Protein AF-A0A0Q5ERL8-F1 (afdb_monomer_lite)

Radius of gyration: 19.83 Å; chains: 1; bounding box: 58×52×39 Å

pLDDT: mean 80.42, std 25.09, range [28.47, 98.62]

Sequence (155 aa):
MINEIEAGRLELEALASKLYVHIPSGATLVGDMVTLYWVGAGELGSFRDRFPVSARNVNADLKFEINNSVLQVNARRLVKVYYTLTRLINGRSVVLRSPELMFFIGNAQEQDAFAESGWHGCHPSVTGTEWLAGHHLDRRFGNAGSAFCLHAGGR

Foldseek 3Di:
DWPQDDQQEHEPVPPPDWTKDWDPLVVDDQQKKKWKWKAADPPQLIDIDIDHHHPVPSNPRDIDTDDVSNLVVQALHKMKIWMWIFDQDPNDTDIDIDDIRIGHYHDPVSVVVSVVVDPPDQRPDPPDDDDDDDDDDDDDDDDDDDRDDDDPDDD

Secondary structure (DSSP, 8-state):
--TT-BTTEE-GGG-SS-EEEEPPGGG--TT-EEEEEEE-STTTT-EEEEEE--TTTTTS--EEEEPHHHHHHTTTEEEEEEEEEEEEETTEEEEEEPPPEEEEES-HHHHHHHHHTT--S------S---------------------------

Structure (mmCIF, N/CA/C/O backbone):
data_AF-A0A0Q5ERL8-F1
#
_entry.id   AF-A0A0Q5ERL8-F1
#
loop_
_atom_site.group_PDB
_atom_site.id
_atom_site.type_symbol
_atom_site.label_atom_id
_atom_site.label_alt_id
_atom_site.label_comp_id
_atom_site.label_asym_id
_atom_site.label_entity_id
_atom_site.label_seq_id
_atom_site.pdbx_PDB_ins_code
_atom_site.Cartn_x
_atom_site.Cartn_y
_atom_site.Cartn_z
_atom_site.occupancy
_atom_site.B_iso_or_equiv
_atom_site.auth_seq_id
_atom_site.auth_comp_id
_atom_site.auth_asym_id
_atom_site.auth_atom_id
_atom_site.pdbx_PDB_model_num
ATOM 1 N N . MET A 1 1 ? -2.940 -1.242 -4.435 1.00 85.38 1 MET A N 1
ATOM 2 C CA . MET A 1 1 ? -4.343 -1.154 -3.992 1.00 85.38 1 MET A CA 1
ATOM 3 C C . MET A 1 1 ? -4.550 -2.133 -2.851 1.00 85.38 1 MET A C 1
ATOM 5 O O . MET A 1 1 ? -3.869 -3.150 -2.827 1.00 85.38 1 MET A O 1
ATOM 9 N N . ILE A 1 2 ? -5.417 -1.794 -1.904 1.00 91.88 2 ILE A N 1
ATOM 10 C CA . ILE A 1 2 ? -5.860 -2.667 -0.810 1.00 91.88 2 ILE A CA 1
ATOM 11 C C . ILE A 1 2 ? -7.380 -2.714 -0.950 1.00 91.88 2 ILE A C 1
ATOM 13 O O . ILE A 1 2 ? -7.988 -1.648 -1.050 1.00 91.88 2 ILE A O 1
ATOM 17 N N . ASN A 1 3 ? -7.965 -3.902 -1.070 1.00 90.75 3 ASN A N 1
ATOM 18 C CA . ASN A 1 3 ? -9.374 -4.045 -1.461 1.00 90.75 3 ASN A CA 1
ATOM 19 C C . ASN A 1 3 ? -10.318 -3.916 -0.263 1.00 90.75 3 ASN A C 1
ATOM 21 O O . ASN A 1 3 ? -11.476 -3.562 -0.424 1.00 90.75 3 ASN A O 1
ATOM 25 N N . GLU A 1 4 ? -9.796 -4.175 0.929 1.00 93.25 4 GLU A N 1
ATOM 26 C CA . GLU A 1 4 ? -10.503 -4.226 2.204 1.00 93.25 4 GLU A CA 1
ATOM 27 C C . GLU A 1 4 ? -10.675 -2.836 2.841 1.00 93.25 4 GLU A C 1
ATOM 29 O O . GLU A 1 4 ? -11.160 -2.723 3.964 1.00 93.25 4 GLU A O 1
ATOM 34 N N . ILE A 1 5 ? -10.241 -1.771 2.154 1.00 92.94 5 ILE A N 1
ATOM 35 C CA . ILE A 1 5 ? -10.446 -0.397 2.615 1.00 92.94 5 ILE A CA 1
ATOM 36 C C . ILE A 1 5 ? -11.797 0.101 2.123 1.00 92.94 5 ILE A C 1
ATOM 38 O O . ILE A 1 5 ? -12.013 0.265 0.922 1.00 92.94 5 ILE A O 1
ATOM 42 N N . GLU A 1 6 ? -12.652 0.469 3.068 1.00 92.94 6 GLU A N 1
ATOM 43 C CA . GLU A 1 6 ? -13.960 1.059 2.813 1.00 92.94 6 GLU A CA 1
ATOM 44 C C . GLU A 1 6 ? -14.052 2.412 3.517 1.00 92.94 6 GLU A C 1
ATOM 46 O O . GLU A 1 6 ? -13.615 2.561 4.654 1.00 92.94 6 GLU A O 1
ATOM 51 N N . ALA A 1 7 ? -14.568 3.436 2.828 1.00 91.88 7 ALA A N 1
ATOM 52 C CA . ALA A 1 7 ? -14.714 4.795 3.372 1.00 91.88 7 ALA A CA 1
ATOM 53 C C . ALA A 1 7 ? -13.444 5.345 4.078 1.00 91.88 7 ALA A C 1
ATOM 55 O O . ALA A 1 7 ? -13.514 6.053 5.082 1.00 91.88 7 ALA A O 1
ATOM 56 N N . GLY A 1 8 ? -12.260 5.017 3.546 1.00 94.00 8 GLY A N 1
ATOM 57 C CA . GLY A 1 8 ? -10.978 5.488 4.080 1.00 94.00 8 GLY A CA 1
ATOM 58 C C . GLY A 1 8 ? -10.533 4.809 5.379 1.00 94.00 8 GLY A C 1
ATOM 59 O O . GLY A 1 8 ? -9.640 5.333 6.049 1.00 94.00 8 GLY A O 1
ATOM 60 N N . ARG A 1 9 ? -11.114 3.658 5.734 1.00 95.50 9 ARG A N 1
ATOM 61 C CA . ARG A 1 9 ? -10.714 2.860 6.895 1.00 95.50 9 ARG A CA 1
ATOM 62 C C . ARG A 1 9 ? -10.570 1.371 6.577 1.00 95.50 9 ARG A C 1
ATOM 64 O O . ARG A 1 9 ? -11.109 0.882 5.592 1.00 95.50 9 ARG A O 1
ATOM 71 N N . LEU A 1 10 ? -9.833 0.674 7.432 1.00 96.50 10 LEU A N 1
ATOM 72 C CA . LEU A 1 10 ? -9.662 -0.772 7.457 1.00 96.50 10 LEU A CA 1
ATOM 73 C C . LEU A 1 10 ? -10.163 -1.303 8.804 1.00 96.50 10 LEU A C 1
ATOM 75 O O . LEU A 1 10 ? -9.580 -0.996 9.847 1.00 96.50 10 LEU A O 1
ATOM 79 N N . GLU A 1 11 ? -11.201 -2.131 8.780 1.00 95.38 11 GLU A N 1
ATOM 80 C CA . GLU A 1 11 ? -11.765 -2.754 9.978 1.00 95.38 11 GLU A CA 1
ATOM 81 C C . GLU A 1 11 ? -11.111 -4.123 10.217 1.00 95.38 11 GLU A C 1
ATOM 83 O O . GLU A 1 11 ? -11.381 -5.082 9.499 1.00 95.38 11 GLU A O 1
ATOM 88 N N . LEU A 1 12 ? -10.234 -4.227 11.224 1.00 92.62 12 LEU A N 1
ATOM 89 C CA . LEU A 1 12 ? -9.464 -5.458 11.474 1.00 92.62 12 LEU A CA 1
ATOM 90 C C . LEU A 1 12 ? -10.352 -6.661 11.810 1.00 92.62 12 LEU A C 1
ATOM 92 O O . LEU A 1 12 ? -10.063 -7.769 11.371 1.00 92.62 12 LEU A O 1
ATOM 96 N N . GLU A 1 13 ? -11.444 -6.438 12.538 1.00 88.94 13 GLU A N 1
ATOM 97 C CA . GLU A 1 13 ? -12.393 -7.491 12.922 1.00 88.94 13 GLU A CA 1
ATOM 98 C C . GLU A 1 13 ? -13.233 -7.995 11.735 1.00 88.94 13 GLU A C 1
ATOM 100 O O . GLU A 1 13 ? -13.773 -9.097 11.779 1.00 88.94 13 GLU A O 1
ATOM 105 N N . ALA A 1 14 ? -13.328 -7.207 10.657 1.00 88.75 14 ALA A N 1
ATOM 106 C CA . ALA A 1 14 ? -14.030 -7.585 9.431 1.00 88.75 14 ALA A CA 1
ATOM 107 C C . ALA A 1 14 ? -13.130 -8.350 8.443 1.00 88.75 14 ALA A C 1
ATOM 109 O O . ALA A 1 14 ? -13.609 -8.844 7.418 1.00 88.75 14 ALA A O 1
ATOM 110 N N . LEU A 1 15 ? -11.827 -8.469 8.727 1.00 87.94 15 LEU A N 1
ATOM 111 C CA . LEU A 1 15 ? -10.897 -9.194 7.870 1.00 87.94 15 LEU A CA 1
ATOM 112 C C . LEU A 1 15 ? -11.167 -10.700 7.928 1.00 87.94 15 LEU A C 1
ATOM 114 O O . LEU A 1 15 ? -10.711 -11.410 8.821 1.00 87.94 15 LEU A O 1
ATOM 118 N N . ALA A 1 16 ? -11.857 -11.210 6.908 1.00 76.19 16 ALA A N 1
ATOM 119 C CA . ALA A 1 16 ? -12.085 -12.643 6.727 1.00 76.19 16 ALA A CA 1
ATOM 120 C C . ALA A 1 16 ? -10.795 -13.429 6.399 1.00 76.19 16 ALA A C 1
ATOM 122 O O . ALA A 1 16 ? -10.769 -14.657 6.495 1.00 76.19 16 ALA A O 1
ATOM 123 N N . SER A 1 17 ? -9.725 -12.740 5.986 1.00 80.94 17 SER A N 1
ATOM 124 C CA . SER A 1 17 ? -8.442 -13.335 5.606 1.00 80.94 17 SER A CA 1
ATOM 125 C C . SER A 1 17 ? -7.263 -12.384 5.840 1.00 80.94 17 SER A C 1
ATOM 127 O O . SER A 1 17 ? -7.414 -11.275 6.343 1.00 80.94 17 SER A O 1
ATOM 129 N N . LYS A 1 18 ? -6.066 -12.820 5.435 1.00 92.12 18 LYS A N 1
ATOM 130 C CA . LYS A 1 18 ? -4.850 -11.998 5.386 1.00 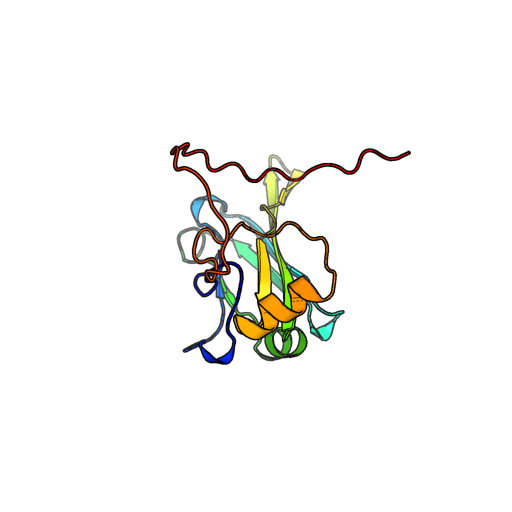92.12 18 LYS A CA 1
ATOM 131 C C . LYS A 1 18 ? -5.067 -10.730 4.554 1.00 92.12 18 LYS A C 1
ATOM 133 O O . LYS A 1 18 ? -5.765 -10.776 3.543 1.00 92.12 18 LYS A O 1
ATOM 138 N N . LEU A 1 19 ? -4.411 -9.641 4.951 1.00 96.12 19 LEU A N 1
ATOM 139 C CA . LEU A 1 19 ? -4.420 -8.384 4.209 1.00 96.12 19 LEU A CA 1
ATOM 140 C C . LEU A 1 19 ? -3.319 -8.384 3.147 1.00 96.12 19 LEU A C 1
ATOM 142 O O . LEU A 1 19 ? -2.155 -8.660 3.455 1.00 96.12 19 LEU A O 1
ATOM 146 N N . TYR A 1 20 ? -3.677 -8.006 1.922 1.00 96.62 20 TYR A N 1
ATOM 147 C CA . TYR A 1 20 ? -2.739 -7.922 0.810 1.00 96.62 20 TYR A CA 1
ATOM 148 C C . TYR A 1 20 ? -2.672 -6.516 0.214 1.00 96.62 20 TYR A C 1
ATOM 150 O O . TYR A 1 20 ? -3.685 -5.886 -0.077 1.00 96.62 20 TYR A O 1
ATOM 158 N N . VAL A 1 21 ? -1.452 -6.037 -0.042 1.00 97.19 21 VAL A N 1
ATOM 159 C CA . VAL A 1 21 ? -1.227 -4.857 -0.884 1.00 97.19 21 VAL A CA 1
ATOM 160 C C . VAL A 1 21 ? -0.909 -5.312 -2.298 1.00 97.19 21 VAL A C 1
ATOM 162 O O . VAL A 1 21 ? 0.166 -5.852 -2.554 1.00 97.19 21 VAL A O 1
ATOM 165 N N . HIS A 1 22 ? -1.831 -5.051 -3.217 1.00 95.81 22 HIS A N 1
ATOM 166 C CA . HIS A 1 22 ? -1.712 -5.389 -4.631 1.00 95.81 22 HIS A CA 1
ATOM 167 C C . HIS A 1 22 ? -0.943 -4.315 -5.400 1.00 95.81 22 HIS A C 1
ATOM 169 O O . HIS A 1 22 ? -1.214 -3.115 -5.266 1.00 95.81 22 HIS A O 1
ATOM 175 N N . ILE A 1 23 ? -0.016 -4.738 -6.250 1.00 95.62 23 ILE A N 1
ATOM 176 C CA . ILE A 1 23 ? 0.719 -3.865 -7.162 1.00 95.62 23 ILE A CA 1
ATOM 177 C C . ILE A 1 23 ? 0.060 -3.953 -8.543 1.00 95.62 23 ILE A C 1
ATOM 179 O O . ILE A 1 23 ? -0.080 -5.057 -9.065 1.00 95.62 23 ILE A O 1
ATOM 183 N N . PRO A 1 24 ? -0.350 -2.826 -9.156 1.00 92.19 24 PRO A N 1
ATOM 184 C CA . PRO A 1 24 ? -0.961 -2.851 -10.482 1.00 92.19 24 PRO A CA 1
ATOM 185 C C . PRO A 1 24 ? -0.030 -3.513 -11.505 1.00 92.19 24 PRO A C 1
ATOM 187 O O . PRO A 1 24 ? 1.092 -3.046 -11.705 1.00 92.19 24 PRO A O 1
ATOM 190 N N . SER A 1 25 ? -0.499 -4.565 -12.178 1.00 84.50 25 SER A N 1
ATOM 191 C CA . SER A 1 25 ? 0.299 -5.317 -13.161 1.00 84.50 25 SER A CA 1
ATOM 192 C C . SER A 1 25 ? 0.792 -4.440 -14.318 1.00 84.50 25 SER A C 1
ATOM 194 O O . SER A 1 25 ? 1.912 -4.600 -14.781 1.00 84.50 25 SER A O 1
ATOM 196 N N . GLY A 1 26 ? 0.010 -3.434 -14.727 1.00 88.19 26 GLY A N 1
ATOM 197 C CA . GLY A 1 26 ? 0.419 -2.463 -15.750 1.00 88.19 26 GLY A CA 1
ATOM 198 C C . GLY A 1 26 ? 1.509 -1.472 -15.315 1.00 88.19 26 GLY A C 1
ATOM 199 O O . GLY A 1 26 ? 2.022 -0.734 -16.152 1.00 88.19 26 GLY A O 1
ATOM 200 N N . ALA A 1 27 ? 1.867 -1.415 -14.027 1.00 90.88 27 ALA A N 1
ATOM 201 C 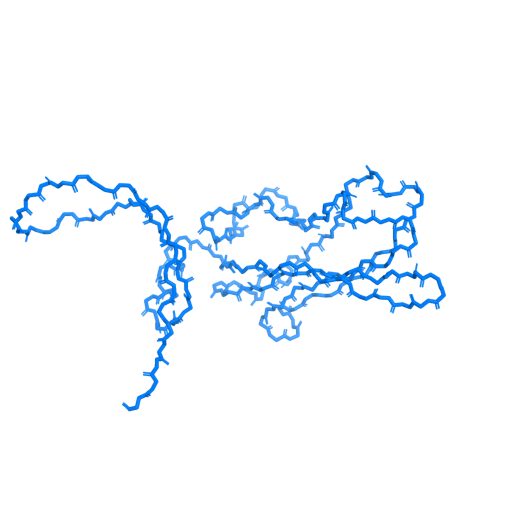CA . ALA A 1 27 ? 2.916 -0.518 -13.540 1.00 90.88 27 ALA A CA 1
ATOM 202 C C . ALA A 1 27 ? 4.323 -1.133 -13.647 1.00 90.88 27 ALA A C 1
ATOM 204 O O . ALA A 1 27 ? 5.314 -0.398 -13.713 1.00 90.88 27 ALA A O 1
ATOM 205 N N . THR A 1 28 ? 4.426 -2.463 -13.647 1.00 95.44 28 THR A N 1
ATOM 206 C CA . THR A 1 28 ? 5.695 -3.187 -13.538 1.00 95.44 28 THR A CA 1
ATOM 207 C C . THR A 1 28 ? 6.194 -3.691 -14.891 1.00 95.44 28 THR A C 1
ATOM 209 O O . THR A 1 28 ? 5.435 -3.893 -15.833 1.00 95.44 28 THR A O 1
ATOM 212 N N . LEU A 1 29 ? 7.508 -3.885 -14.992 1.00 95.81 29 LEU A N 1
ATOM 213 C CA . LEU A 1 29 ? 8.183 -4.545 -16.107 1.00 95.81 29 LEU A CA 1
ATOM 214 C C . LEU A 1 29 ? 9.145 -5.608 -15.569 1.00 95.81 29 LEU A C 1
ATOM 216 O O . LEU A 1 29 ? 9.631 -5.518 -14.440 1.00 95.81 29 LEU A O 1
ATOM 220 N N . VAL A 1 30 ? 9.452 -6.612 -16.394 1.00 96.00 30 VAL A N 1
ATOM 221 C CA . VAL A 1 30 ? 10.480 -7.614 -16.070 1.00 96.00 30 VAL A CA 1
ATOM 222 C C . VAL A 1 30 ? 11.803 -6.911 -15.758 1.00 96.00 30 VAL A C 1
ATOM 224 O O . VAL A 1 30 ? 12.269 -6.087 -16.542 1.00 96.00 30 VAL A O 1
ATOM 227 N N . GLY A 1 31 ? 12.413 -7.261 -14.626 1.00 95.88 31 GLY A N 1
ATOM 228 C CA . GLY A 1 31 ? 13.651 -6.657 -14.134 1.00 95.88 31 GLY A CA 1
ATOM 229 C C . GLY A 1 31 ? 13.449 -5.524 -13.127 1.00 95.88 31 GLY A C 1
ATOM 230 O O . GLY A 1 31 ? 14.429 -5.084 -12.526 1.00 95.88 31 GLY A O 1
ATOM 231 N N . ASP A 1 32 ? 12.214 -5.072 -12.892 1.00 97.62 32 ASP A N 1
ATOM 232 C CA . ASP A 1 32 ? 11.942 -4.126 -11.813 1.00 97.62 32 ASP A CA 1
ATOM 233 C C . ASP A 1 32 ? 12.194 -4.745 -10.436 1.00 97.62 32 ASP A C 1
ATOM 235 O O . ASP A 1 32 ? 11.948 -5.928 -10.195 1.00 97.62 32 ASP A O 1
ATOM 239 N N . MET A 1 33 ? 12.594 -3.900 -9.489 1.00 98.06 33 MET A N 1
ATOM 240 C CA . MET A 1 33 ? 12.495 -4.201 -8.065 1.00 98.06 33 MET A CA 1
ATOM 241 C C . MET A 1 33 ? 11.380 -3.359 -7.455 1.00 98.06 33 MET A C 1
ATOM 243 O O . MET A 1 33 ? 11.501 -2.134 -7.364 1.00 98.06 33 MET A O 1
ATOM 247 N N . VAL A 1 34 ? 10.314 -4.010 -6.998 1.00 98.19 34 VAL A N 1
ATOM 248 C CA . VAL A 1 34 ? 9.256 -3.344 -6.238 1.00 98.19 34 VAL A CA 1
ATOM 249 C C . VAL A 1 34 ? 9.699 -3.259 -4.783 1.00 98.19 34 VAL A C 1
ATOM 251 O O . VAL A 1 34 ? 10.196 -4.234 -4.233 1.00 98.19 34 VAL A O 1
ATOM 254 N N . THR A 1 35 ? 9.529 -2.106 -4.142 1.00 98.56 35 THR A N 1
ATOM 255 C CA . THR A 1 35 ? 9.644 -1.965 -2.684 1.00 98.56 35 THR A CA 1
ATOM 256 C C . THR A 1 35 ? 8.341 -1.407 -2.143 1.00 98.56 35 THR A C 1
ATOM 258 O O . THR A 1 35 ? 7.964 -0.293 -2.505 1.00 98.56 35 THR A O 1
ATOM 261 N N . LEU A 1 36 ? 7.665 -2.167 -1.287 1.00 98.62 36 LEU A N 1
ATOM 262 C CA . LEU A 1 36 ? 6.489 -1.706 -0.565 1.00 98.62 36 LEU A CA 1
ATOM 263 C C . LEU A 1 36 ? 6.911 -0.977 0.711 1.00 98.62 36 LEU A C 1
ATOM 265 O O . LEU A 1 36 ? 7.835 -1.402 1.405 1.00 98.62 36 LEU A O 1
ATOM 269 N N . TYR A 1 37 ? 6.199 0.099 1.024 1.00 98.31 37 TYR A N 1
ATOM 270 C CA . TYR A 1 37 ? 6.321 0.851 2.259 1.00 98.31 37 TYR A CA 1
ATOM 271 C C . TYR A 1 37 ? 4.951 0.964 2.916 1.00 98.31 37 TYR A C 1
ATOM 273 O O . TYR A 1 37 ? 4.032 1.564 2.362 1.00 98.31 37 TYR A O 1
ATOM 281 N N . TRP A 1 38 ? 4.848 0.421 4.119 1.00 98.38 38 TRP A N 1
ATOM 282 C CA . TRP A 1 38 ? 3.775 0.666 5.066 1.00 98.38 38 TRP A CA 1
ATOM 283 C C . TRP A 1 38 ? 4.362 1.465 6.222 1.00 98.38 38 TRP A C 1
ATOM 285 O O . TRP A 1 38 ? 5.249 0.991 6.932 1.00 98.38 38 TRP A O 1
ATOM 295 N N . VAL A 1 39 ? 3.900 2.695 6.387 1.00 97.88 39 VAL A N 1
ATOM 296 C CA . VAL A 1 39 ? 4.398 3.630 7.392 1.00 97.88 39 VAL A CA 1
ATOM 297 C C . VAL A 1 39 ? 3.315 3.815 8.442 1.00 97.88 39 VAL A C 1
ATOM 299 O O . VAL A 1 39 ? 2.254 4.370 8.149 1.00 97.88 39 VAL A O 1
ATOM 302 N N . GLY A 1 40 ? 3.595 3.331 9.649 1.00 96.00 40 GLY A N 1
ATOM 303 C CA . GLY A 1 40 ? 2.680 3.365 10.784 1.00 96.00 40 GLY A CA 1
ATOM 304 C C . GLY A 1 40 ? 3.384 3.766 12.081 1.00 96.00 40 GLY A C 1
ATOM 305 O O . GLY A 1 40 ? 4.328 4.557 12.076 1.00 96.00 40 GLY A O 1
ATOM 306 N N . ALA A 1 41 ? 2.909 3.246 13.210 1.00 93.69 41 ALA A N 1
ATOM 307 C CA . ALA A 1 41 ? 3.390 3.596 14.540 1.00 93.69 41 ALA A CA 1
ATOM 308 C C . ALA A 1 41 ? 4.796 3.038 14.817 1.00 93.69 41 ALA A C 1
ATOM 310 O O . ALA A 1 41 ? 4.967 1.883 15.209 1.00 93.69 41 ALA A O 1
ATOM 311 N N . GLY A 1 42 ? 5.807 3.891 14.644 1.00 94.19 42 GLY A N 1
ATOM 312 C CA . GLY A 1 42 ? 7.201 3.540 14.902 1.00 94.19 42 GLY A CA 1
ATOM 313 C C . GLY A 1 42 ? 7.674 2.362 14.050 1.00 94.19 42 GLY A C 1
ATOM 314 O O . GLY A 1 42 ? 7.149 2.104 12.966 1.00 94.19 42 GLY A O 1
ATOM 315 N N . GLU A 1 43 ? 8.680 1.646 14.542 1.00 95.31 43 GLU A N 1
ATOM 316 C CA . GLU A 1 43 ? 9.255 0.500 13.835 1.00 95.31 43 GLU A CA 1
ATOM 317 C C . GLU A 1 43 ? 8.283 -0.685 13.769 1.00 95.31 43 GLU A C 1
ATOM 319 O O . GLU A 1 43 ? 8.060 -1.229 12.694 1.00 95.31 43 GLU A O 1
ATOM 324 N N . LEU A 1 44 ? 7.637 -1.034 14.887 1.00 96.00 44 LEU A N 1
ATOM 325 C CA . LEU A 1 44 ? 6.742 -2.197 14.975 1.00 96.00 44 LEU A CA 1
ATOM 326 C C . LEU A 1 44 ? 5.442 -2.036 14.170 1.00 96.00 44 LEU A C 1
ATOM 328 O O . LEU A 1 44 ? 4.868 -3.025 13.723 1.00 96.00 44 LEU A O 1
ATOM 332 N N . GLY A 1 45 ? 4.978 -0.799 13.984 1.00 96.81 45 GLY A N 1
ATOM 333 C CA . GLY A 1 45 ? 3.843 -0.470 13.124 1.00 96.81 45 GLY A CA 1
ATOM 334 C C . GLY A 1 45 ? 4.244 -0.189 11.676 1.00 96.81 45 GLY A C 1
ATOM 335 O O . GLY A 1 45 ? 3.381 0.143 10.866 1.00 96.81 45 GLY A O 1
ATOM 336 N N . SER A 1 46 ? 5.523 -0.292 11.323 1.00 97.94 46 SER A N 1
ATOM 337 C CA . SER A 1 46 ? 5.988 -0.093 9.953 1.00 97.94 46 SER A CA 1
ATOM 338 C C . SER A 1 46 ? 6.384 -1.418 9.315 1.00 97.94 46 SER A C 1
ATOM 340 O O . SER A 1 46 ? 6.875 -2.334 9.966 1.00 97.94 46 SER A O 1
ATOM 342 N N . PHE A 1 47 ? 6.182 -1.519 8.006 1.00 97.75 47 PHE A N 1
ATOM 34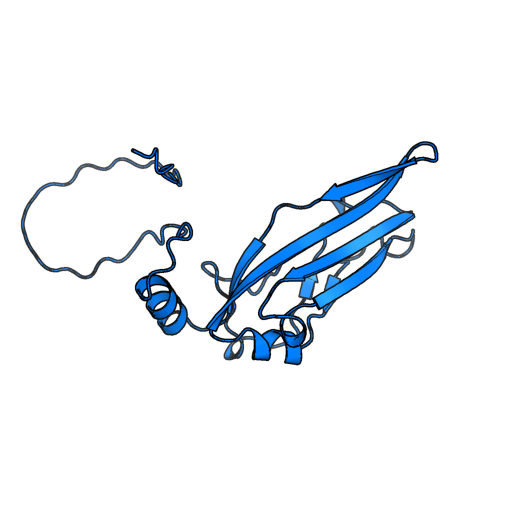3 C CA . PHE A 1 47 ? 6.570 -2.685 7.225 1.00 97.75 47 PHE A CA 1
ATOM 344 C C . PHE A 1 47 ? 7.207 -2.249 5.913 1.00 97.75 47 PHE A C 1
ATOM 346 O O . PHE A 1 47 ? 6.774 -1.299 5.256 1.00 97.75 47 PHE A O 1
ATOM 353 N N . ARG A 1 48 ? 8.268 -2.953 5.531 1.00 98.00 48 ARG A N 1
ATOM 354 C CA . ARG A 1 48 ? 8.963 -2.740 4.272 1.00 98.00 48 ARG A CA 1
ATOM 355 C C . ARG A 1 48 ? 9.392 -4.080 3.723 1.00 98.00 48 ARG A C 1
ATOM 357 O O . ARG A 1 48 ? 10.079 -4.827 4.410 1.00 98.00 48 ARG A O 1
ATOM 364 N N . ASP A 1 49 ? 9.068 -4.315 2.464 1.00 98.25 49 ASP A N 1
ATOM 365 C CA . ASP A 1 49 ? 9.479 -5.530 1.776 1.00 98.25 49 ASP A CA 1
ATOM 366 C C . ASP A 1 49 ? 9.766 -5.251 0.303 1.00 98.25 49 ASP A C 1
ATOM 368 O O . ASP A 1 49 ? 9.376 -4.210 -0.239 1.00 98.25 49 ASP A O 1
ATOM 372 N N . ARG A 1 50 ? 10.524 -6.144 -0.328 1.00 97.62 50 ARG A N 1
ATOM 373 C CA . ARG A 1 50 ? 10.967 -6.016 -1.710 1.00 97.62 50 ARG A CA 1
ATOM 374 C C . ARG A 1 50 ? 10.651 -7.267 -2.497 1.00 97.62 50 ARG A C 1
ATOM 376 O O . ARG A 1 50 ? 10.866 -8.377 -2.029 1.00 97.62 50 ARG A O 1
ATOM 383 N N . PHE A 1 51 ? 10.228 -7.070 -3.736 1.00 96.31 51 PHE A N 1
ATOM 384 C CA . PHE A 1 51 ? 9.885 -8.169 -4.619 1.00 96.31 51 PHE A CA 1
ATOM 385 C C . PHE A 1 51 ? 10.452 -7.942 -6.026 1.00 96.31 51 PHE A C 1
ATOM 387 O O . PHE A 1 51 ? 10.125 -6.929 -6.656 1.00 96.31 51 PHE A O 1
ATOM 394 N N . PRO A 1 52 ? 11.298 -8.857 -6.538 1.00 96.88 52 PRO A N 1
ATOM 395 C CA . PRO A 1 52 ? 11.810 -8.770 -7.897 1.00 96.88 52 PRO A CA 1
ATOM 396 C C . PRO A 1 52 ? 10.747 -9.194 -8.917 1.00 96.88 52 PRO A C 1
ATOM 398 O O . PRO A 1 52 ? 10.131 -10.263 -8.821 1.00 96.88 52 PRO A O 1
ATOM 401 N N . VAL A 1 53 ? 10.577 -8.377 -9.951 1.00 96.75 53 VAL A N 1
ATOM 402 C CA . VAL A 1 53 ? 9.694 -8.674 -11.075 1.00 96.75 53 VAL A CA 1
ATOM 403 C C . VAL A 1 53 ? 10.467 -9.486 -12.108 1.00 96.75 53 VAL A C 1
ATOM 405 O O . VAL A 1 53 ? 11.516 -9.084 -12.608 1.00 96.75 53 VAL A O 1
ATOM 408 N N . SER A 1 54 ? 9.941 -10.657 -12.439 1.00 95.44 54 SER A N 1
ATOM 409 C CA . SER A 1 54 ? 10.516 -11.613 -13.380 1.00 95.44 54 SER A CA 1
ATOM 410 C C . SER A 1 54 ? 9.517 -11.935 -14.487 1.00 95.44 54 SER A C 1
ATOM 412 O O . SER A 1 54 ? 8.315 -11.708 -14.348 1.00 95.44 54 SER A O 1
ATOM 414 N N . ALA A 1 55 ? 9.989 -12.558 -15.569 1.00 94.19 55 ALA A N 1
ATOM 415 C CA . ALA A 1 55 ? 9.113 -13.017 -16.650 1.00 94.19 55 ALA A CA 1
ATOM 416 C C . ALA A 1 55 ? 8.006 -13.982 -16.172 1.00 94.19 55 ALA A C 1
ATOM 418 O O . ALA A 1 55 ? 6.974 -14.097 -16.823 1.00 94.19 55 ALA A O 1
ATOM 419 N N . ARG A 1 56 ? 8.196 -14.653 -15.024 1.00 91.62 56 ARG A N 1
ATOM 420 C CA . ARG A 1 56 ? 7.212 -15.583 -14.449 1.00 91.62 56 ARG A CA 1
ATOM 421 C C . ARG A 1 56 ? 6.078 -14.892 -13.691 1.00 91.62 56 ARG A C 1
ATOM 423 O O . ARG A 1 56 ? 5.032 -15.503 -13.525 1.00 91.62 56 ARG A O 1
ATOM 430 N N . ASN A 1 57 ? 6.290 -13.672 -13.192 1.00 91.94 57 ASN A N 1
ATOM 431 C CA . ASN A 1 57 ? 5.355 -13.006 -12.276 1.00 91.94 57 ASN A CA 1
ATOM 432 C C . ASN A 1 57 ? 4.860 -11.635 -12.766 1.00 91.94 57 ASN A C 1
ATOM 434 O O . ASN A 1 57 ? 3.931 -11.104 -12.171 1.00 91.94 57 ASN A O 1
ATOM 438 N N . VAL A 1 58 ? 5.420 -11.084 -13.850 1.00 90.81 58 VAL A N 1
ATOM 439 C CA . VAL A 1 58 ? 5.058 -9.745 -14.355 1.00 90.81 58 VAL A CA 1
ATOM 440 C C . VAL A 1 58 ? 3.572 -9.608 -14.712 1.00 90.81 58 VAL A C 1
ATOM 442 O O . VAL A 1 58 ? 2.983 -8.558 -14.495 1.00 90.81 58 VAL A O 1
ATOM 445 N N . ASN A 1 59 ? 2.948 -10.687 -15.191 1.00 88.00 59 ASN A N 1
ATOM 446 C CA . ASN A 1 59 ? 1.521 -10.721 -15.529 1.00 88.00 59 ASN A CA 1
ATOM 447 C C . ASN A 1 59 ? 0.652 -11.325 -14.413 1.00 88.00 59 ASN A C 1
ATOM 449 O O . ASN A 1 59 ? -0.551 -11.496 -14.599 1.00 88.00 59 ASN A O 1
ATOM 453 N N . ALA A 1 60 ? 1.255 -11.707 -13.285 1.00 89.31 60 ALA A N 1
ATOM 454 C CA . ALA A 1 60 ? 0.534 -12.254 -12.146 1.00 89.31 60 ALA A CA 1
ATOM 455 C C . ALA A 1 60 ? 0.033 -11.133 -11.223 1.00 89.31 60 ALA A C 1
ATOM 457 O O . ALA A 1 60 ? 0.487 -9.990 -11.292 1.00 89.31 60 ALA A O 1
ATOM 458 N N . ASP A 1 61 ? -0.881 -11.486 -10.321 1.00 91.12 61 ASP A N 1
ATOM 459 C CA . ASP A 1 61 ? -1.303 -10.623 -9.217 1.00 91.12 61 ASP A CA 1
ATOM 460 C C . ASP A 1 61 ? -0.172 -10.501 -8.180 1.00 91.12 61 ASP A C 1
ATOM 462 O O . ASP A 1 61 ? -0.071 -11.290 -7.236 1.00 91.12 61 ASP A O 1
ATOM 466 N N . LEU A 1 62 ? 0.739 -9.549 -8.402 1.00 94.69 62 LEU A N 1
ATOM 467 C CA . LEU A 1 62 ? 1.841 -9.271 -7.488 1.00 94.69 62 LEU A CA 1
ATOM 468 C C . LEU A 1 62 ? 1.294 -8.567 -6.249 1.00 94.69 62 LEU A C 1
ATOM 470 O O . LEU A 1 62 ? 0.765 -7.457 -6.325 1.00 94.69 62 LEU A O 1
ATOM 474 N N . LYS A 1 63 ? 1.473 -9.199 -5.091 1.00 95.50 63 LYS A N 1
ATOM 475 C CA . LYS A 1 63 ? 0.968 -8.698 -3.817 1.00 95.50 63 LYS A CA 1
ATOM 476 C C . LYS A 1 63 ? 1.910 -8.983 -2.663 1.00 95.50 63 LYS A C 1
ATOM 478 O O . LYS A 1 63 ? 2.655 -9.960 -2.685 1.00 95.50 63 LYS A O 1
ATOM 483 N N . PHE A 1 64 ? 1.827 -8.138 -1.646 1.00 97.44 64 PHE A N 1
ATOM 484 C CA . PHE A 1 64 ? 2.543 -8.293 -0.386 1.00 97.44 64 PHE A CA 1
ATOM 485 C C . PHE A 1 64 ? 1.551 -8.584 0.727 1.00 97.44 64 PHE A C 1
ATOM 487 O O . PHE A 1 64 ? 0.560 -7.870 0.866 1.00 97.44 64 PHE A O 1
ATOM 494 N N . GLU A 1 65 ? 1.826 -9.615 1.515 1.00 96.81 65 GLU A N 1
ATOM 495 C CA . GLU A 1 65 ? 1.076 -9.894 2.734 1.00 96.81 65 GLU A CA 1
ATOM 496 C C . GLU A 1 65 ? 1.517 -8.938 3.841 1.00 96.81 65 GLU A C 1
ATOM 498 O O . GLU A 1 65 ? 2.715 -8.786 4.086 1.00 96.81 65 GLU A O 1
ATOM 503 N N . ILE A 1 66 ? 0.562 -8.309 4.522 1.00 97.44 66 ILE A N 1
ATOM 504 C CA . ILE A 1 66 ? 0.851 -7.499 5.705 1.00 97.44 66 ILE A CA 1
ATOM 505 C C . ILE A 1 66 ? 0.621 -8.347 6.947 1.00 97.44 66 ILE A C 1
ATOM 507 O O . ILE A 1 66 ? -0.476 -8.856 7.183 1.00 97.44 66 ILE A O 1
ATOM 511 N N . ASN A 1 67 ? 1.669 -8.484 7.756 1.00 94.69 67 ASN A N 1
ATOM 512 C CA . ASN A 1 67 ? 1.616 -9.260 8.987 1.00 94.69 67 ASN A CA 1
ATOM 513 C C . ASN A 1 67 ? 0.582 -8.683 9.957 1.00 94.69 67 ASN A C 1
ATOM 515 O O . ASN A 1 67 ? 0.579 -7.482 10.232 1.00 94.69 67 ASN A O 1
ATOM 519 N N . ASN A 1 68 ? -0.221 -9.558 10.566 1.00 93.75 68 ASN A N 1
ATOM 520 C CA . ASN A 1 68 ? -1.230 -9.142 11.541 1.00 93.75 68 ASN A CA 1
ATOM 521 C C . ASN A 1 68 ? -0.616 -8.367 12.723 1.00 93.75 68 ASN A C 1
ATOM 523 O O . ASN A 1 68 ? -1.215 -7.420 13.212 1.00 93.75 68 ASN A O 1
ATOM 527 N N . SER A 1 69 ? 0.613 -8.690 13.141 1.00 94.94 69 SER A N 1
ATOM 528 C CA . SER A 1 69 ? 1.316 -7.939 14.192 1.00 94.94 69 SER A CA 1
ATOM 529 C C . SER A 1 69 ? 1.515 -6.458 13.846 1.00 94.94 69 SER A C 1
ATOM 531 O O . SER A 1 69 ? 1.338 -5.606 14.712 1.00 94.94 69 SER A O 1
ATOM 533 N N . VAL A 1 70 ? 1.812 -6.138 12.582 1.00 97.12 70 VAL A N 1
ATOM 534 C CA . VAL A 1 70 ? 1.938 -4.751 12.101 1.00 97.12 70 VAL A CA 1
ATOM 535 C C . VAL A 1 70 ? 0.576 -4.059 12.120 1.00 97.12 70 VAL A C 1
ATOM 537 O O . VAL A 1 70 ? 0.481 -2.894 12.502 1.00 97.12 70 VAL A O 1
ATOM 540 N N . LEU A 1 71 ? -0.491 -4.771 11.744 1.00 96.50 71 LEU A N 1
ATOM 541 C CA . LEU A 1 71 ? -1.856 -4.237 11.759 1.00 96.50 71 LEU A CA 1
ATOM 542 C C . LEU A 1 71 ? -2.313 -3.889 13.179 1.00 96.50 71 LEU A C 1
ATOM 544 O O . LEU A 1 71 ? -2.775 -2.777 13.416 1.00 96.50 71 LEU A O 1
ATOM 548 N N . GLN A 1 72 ? -2.108 -4.801 14.129 1.00 95.69 72 GLN A N 1
ATOM 549 C CA . GLN A 1 72 ? -2.528 -4.634 15.522 1.00 95.69 72 GLN A CA 1
ATOM 550 C C . GLN A 1 72 ? -1.815 -3.463 16.213 1.00 95.69 72 GLN A C 1
ATOM 552 O O . GLN A 1 72 ? -2.445 -2.686 16.925 1.00 95.69 72 GLN A O 1
ATOM 557 N N . VAL A 1 73 ? -0.518 -3.260 15.952 1.00 97.38 73 VAL A N 1
ATOM 558 C CA . VAL A 1 73 ? 0.230 -2.100 16.483 1.00 97.38 73 VAL A CA 1
ATOM 559 C C . VAL A 1 73 ? -0.319 -0.766 15.954 1.00 97.38 73 VAL A C 1
ATOM 561 O O . VAL A 1 73 ? -0.207 0.268 16.617 1.00 97.38 73 VAL A O 1
ATOM 564 N N . ASN A 1 74 ? -0.935 -0.781 14.772 1.00 97.44 74 ASN A N 1
ATOM 565 C CA . ASN A 1 74 ? -1.545 0.391 14.156 1.00 97.44 74 ASN A CA 1
ATOM 566 C C . ASN A 1 74 ? -3.037 0.562 14.468 1.00 97.44 74 ASN A C 1
ATOM 568 O O . ASN A 1 74 ? -3.649 1.472 13.911 1.00 97.44 74 ASN A O 1
ATOM 572 N N . ALA A 1 75 ? -3.628 -0.258 15.341 1.00 95.81 75 ALA A N 1
ATOM 573 C CA . ALA A 1 75 ? -5.028 -0.106 15.714 1.00 95.81 75 ALA A CA 1
ATOM 574 C C . ALA A 1 75 ? -5.322 1.322 16.213 1.00 95.81 75 ALA A C 1
ATOM 576 O O . ALA A 1 75 ? -4.582 1.898 17.019 1.00 95.81 75 ALA A O 1
ATOM 577 N N . ARG A 1 76 ? -6.427 1.878 15.715 1.00 95.19 76 ARG A N 1
ATOM 578 C CA . ARG A 1 76 ? -6.928 3.238 15.935 1.00 95.19 76 ARG A CA 1
ATOM 579 C C . ARG A 1 76 ? -5.969 4.345 15.489 1.00 95.19 76 ARG A C 1
ATOM 581 O O . ARG A 1 76 ? -5.799 5.351 16.186 1.00 95.19 76 ARG A O 1
ATOM 588 N N . ARG A 1 77 ? -5.286 4.152 14.357 1.00 94.81 77 ARG A N 1
ATOM 589 C CA . ARG A 1 77 ? -4.328 5.121 13.798 1.00 94.81 77 ARG A CA 1
ATOM 590 C C . ARG A 1 77 ? -4.476 5.272 12.293 1.00 94.81 77 ARG A C 1
ATOM 592 O O . ARG A 1 77 ? -4.911 4.354 11.604 1.00 94.81 77 ARG A O 1
ATOM 599 N N . LEU A 1 78 ? -4.032 6.422 11.788 1.00 95.38 78 LEU A N 1
ATOM 600 C CA . LEU A 1 78 ? -3.758 6.609 10.367 1.00 95.38 78 LEU A CA 1
ATOM 601 C C . LEU A 1 78 ? -2.448 5.921 9.982 1.00 95.38 78 LEU A C 1
ATOM 603 O O . LEU A 1 78 ? -1.420 6.103 10.640 1.00 95.38 78 LEU A O 1
ATOM 607 N N . VAL A 1 79 ? -2.485 5.189 8.876 1.00 97.06 79 VAL A N 1
ATOM 608 C CA . VAL A 1 79 ? -1.307 4.608 8.232 1.00 97.06 79 VAL A CA 1
ATOM 609 C C . VAL A 1 79 ? -1.156 5.151 6.823 1.00 97.06 79 VAL A C 1
ATOM 611 O O . VAL A 1 79 ? -2.109 5.633 6.209 1.00 97.06 79 VAL A O 1
ATOM 614 N N . LYS A 1 80 ? 0.063 5.055 6.299 1.00 97.50 80 LYS A N 1
ATOM 615 C CA . LYS A 1 80 ? 0.398 5.487 4.948 1.00 97.50 80 LYS A CA 1
ATOM 616 C C . LYS A 1 80 ? 1.079 4.375 4.173 1.00 97.50 80 LYS A C 1
ATOM 618 O O . LYS A 1 80 ? 2.116 3.870 4.597 1.00 97.50 80 LYS A O 1
ATOM 623 N N . VAL A 1 81 ? 0.540 4.044 3.007 1.00 98.19 81 VAL A N 1
ATOM 624 C CA . VAL A 1 81 ? 1.023 2.953 2.160 1.00 98.19 81 VAL A CA 1
ATOM 625 C C . VAL A 1 81 ? 1.368 3.472 0.770 1.00 98.19 81 VAL A C 1
ATOM 627 O O . VAL A 1 81 ? 0.592 4.187 0.144 1.00 98.19 81 VAL A O 1
ATOM 630 N N . TYR A 1 82 ? 2.545 3.112 0.274 1.00 98.19 82 TYR A N 1
ATOM 631 C CA . TYR A 1 82 ? 2.984 3.401 -1.091 1.00 98.19 82 TYR A CA 1
ATOM 632 C C . TYR A 1 82 ? 4.052 2.394 -1.511 1.00 98.19 82 TYR A C 1
ATOM 634 O O . TYR A 1 82 ? 4.631 1.700 -0.678 1.00 98.19 82 TYR A O 1
ATOM 642 N N . TYR A 1 83 ? 4.360 2.326 -2.800 1.00 98.19 83 TYR A N 1
ATOM 643 C CA . TYR A 1 83 ? 5.472 1.523 -3.293 1.00 98.19 83 TYR A CA 1
ATOM 644 C C . TYR A 1 83 ? 6.378 2.331 -4.215 1.00 98.19 83 TYR A C 1
ATOM 646 O O . TYR A 1 83 ? 6.005 3.376 -4.757 1.00 98.19 83 TYR A O 1
ATOM 654 N N . THR A 1 84 ? 7.593 1.829 -4.397 1.00 98.38 84 THR A N 1
ATOM 655 C CA . THR A 1 84 ? 8.518 2.313 -5.417 1.00 98.38 84 THR A CA 1
ATOM 656 C C . THR A 1 84 ? 8.912 1.192 -6.359 1.00 9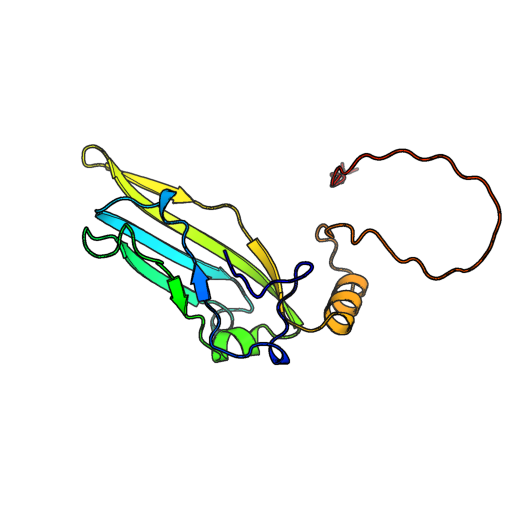8.38 84 THR A C 1
ATOM 658 O O . THR A 1 84 ? 9.066 0.052 -5.926 1.00 98.38 84 THR A O 1
ATOM 661 N N . LEU A 1 85 ? 9.148 1.531 -7.620 1.00 98.19 85 LEU A N 1
ATOM 662 C CA . LEU A 1 85 ? 9.772 0.659 -8.605 1.00 98.19 85 LEU A CA 1
ATOM 663 C C . LEU A 1 85 ? 11.171 1.187 -8.891 1.00 98.19 85 LEU A C 1
ATOM 665 O O . LEU A 1 85 ? 11.317 2.321 -9.345 1.00 98.19 85 LEU A O 1
ATOM 669 N N . THR A 1 86 ? 12.189 0.372 -8.643 1.00 98.38 86 THR A N 1
ATOM 670 C CA . THR A 1 86 ? 13.535 0.634 -9.154 1.00 98.38 86 THR A CA 1
ATOM 671 C C . THR A 1 86 ? 13.679 -0.082 -10.488 1.00 98.38 86 THR A C 1
ATOM 673 O O . THR A 1 86 ? 13.605 -1.310 -10.531 1.00 98.38 86 THR A O 1
ATOM 676 N N . ARG A 1 87 ? 13.897 0.684 -11.558 1.00 97.50 87 ARG A N 1
ATOM 677 C CA . ARG A 1 87 ? 14.007 0.198 -12.937 1.00 97.50 87 ARG A CA 1
ATOM 678 C C . ARG A 1 87 ? 15.353 0.575 -13.537 1.00 97.50 87 ARG A C 1
ATOM 680 O O . ARG A 1 87 ? 15.785 1.719 -13.410 1.00 97.50 87 ARG A O 1
ATOM 687 N N . LEU A 1 88 ? 15.990 -0.363 -14.233 1.00 96.62 88 LEU A N 1
ATOM 688 C CA . LEU A 1 88 ? 17.173 -0.083 -15.046 1.00 96.62 88 LEU A CA 1
ATOM 689 C C . LEU A 1 88 ? 16.749 0.361 -16.448 1.00 96.62 88 LEU A C 1
ATOM 691 O O . LEU A 1 88 ? 16.090 -0.381 -17.168 1.00 96.62 88 LEU A O 1
ATOM 695 N N . ILE A 1 89 ? 17.148 1.568 -16.841 1.00 93.75 89 ILE A N 1
ATOM 696 C CA . ILE A 1 89 ? 16.912 2.137 -18.170 1.00 93.75 89 ILE A CA 1
ATOM 697 C C . ILE A 1 89 ? 18.270 2.558 -18.723 1.00 93.75 89 ILE A C 1
ATOM 699 O O . ILE A 1 89 ? 18.931 3.422 -18.148 1.00 93.75 89 ILE A O 1
ATOM 703 N N . ASN A 1 90 ? 18.710 1.925 -19.814 1.00 93.31 90 ASN A N 1
ATOM 704 C CA . ASN A 1 90 ? 20.001 2.195 -20.464 1.00 93.31 90 ASN A CA 1
ATOM 705 C C . ASN A 1 90 ? 21.192 2.179 -19.480 1.00 93.31 90 ASN A C 1
ATOM 707 O O . ASN A 1 90 ? 22.039 3.068 -19.491 1.00 93.31 90 ASN A O 1
ATOM 711 N N . GLY A 1 91 ? 21.220 1.188 -18.580 1.00 93.62 91 GLY A N 1
ATOM 712 C CA . GLY A 1 91 ? 22.274 1.030 -17.568 1.00 93.62 91 GLY A CA 1
ATOM 713 C C . GLY A 1 91 ? 22.157 1.950 -16.345 1.00 93.62 91 GLY A C 1
ATOM 714 O O . GLY A 1 91 ? 22.987 1.857 -15.444 1.00 93.62 91 GLY A O 1
ATOM 715 N N . ARG A 1 92 ? 21.132 2.809 -16.267 1.00 96.50 92 ARG A N 1
ATOM 716 C CA . ARG A 1 92 ? 20.897 3.711 -15.131 1.00 96.50 92 ARG A CA 1
ATOM 717 C C . ARG A 1 92 ? 19.662 3.306 -14.336 1.00 96.50 92 ARG A C 1
ATOM 719 O O . ARG A 1 92 ? 18.601 3.067 -14.907 1.00 96.50 92 ARG A O 1
ATOM 726 N N . SER A 1 93 ? 19.781 3.303 -13.011 1.00 96.62 93 SER A N 1
ATOM 727 C CA . SER A 1 93 ? 18.640 3.098 -12.115 1.00 96.62 93 SER A CA 1
ATOM 728 C C . SER A 1 93 ? 17.774 4.355 -12.023 1.00 96.62 93 SER A C 1
ATOM 730 O O . SER A 1 93 ? 18.266 5.439 -11.705 1.00 96.62 93 SER A O 1
ATOM 732 N N . VAL A 1 94 ? 16.477 4.188 -12.258 1.00 97.56 94 VAL A N 1
ATOM 733 C CA . VAL A 1 94 ? 15.424 5.190 -12.065 1.00 97.56 94 VAL A CA 1
ATOM 734 C C . VAL A 1 94 ? 14.453 4.667 -11.012 1.00 97.56 94 VAL A C 1
ATOM 736 O O . VAL A 1 94 ? 14.126 3.481 -11.007 1.00 97.56 94 VAL A O 1
ATOM 739 N N . VAL A 1 95 ? 13.997 5.544 -10.117 1.00 97.94 95 VAL A N 1
ATOM 740 C CA . VAL A 1 95 ? 12.996 5.211 -9.097 1.00 97.94 95 VAL A CA 1
ATOM 741 C C . VAL A 1 95 ? 11.679 5.891 -9.449 1.00 97.94 95 VAL A C 1
ATOM 743 O O . VAL A 1 95 ? 11.620 7.114 -9.554 1.00 97.94 95 VAL A O 1
ATOM 746 N N . LEU A 1 96 ? 10.625 5.097 -9.610 1.00 97.12 96 LEU A N 1
ATOM 747 C CA . LEU A 1 96 ? 9.249 5.559 -9.791 1.00 97.12 96 LEU A CA 1
ATOM 748 C C . LEU A 1 96 ? 8.492 5.345 -8.481 1.00 97.12 96 LEU A C 1
ATOM 750 O O . LEU A 1 96 ? 8.615 4.281 -7.879 1.00 97.12 96 LEU A O 1
ATOM 754 N N . ARG A 1 97 ? 7.714 6.329 -8.027 1.00 97.38 97 ARG A N 1
ATOM 755 C CA . ARG A 1 97 ? 6.955 6.260 -6.769 1.00 97.38 97 ARG A CA 1
ATOM 756 C C . ARG A 1 97 ? 5.459 6.289 -7.064 1.00 97.38 97 ARG A C 1
ATOM 758 O O . ARG A 1 97 ? 5.017 7.101 -7.873 1.00 97.38 97 ARG A O 1
ATOM 765 N N . SER A 1 98 ? 4.691 5.424 -6.407 1.00 97.31 98 SER A N 1
ATOM 766 C CA . SER A 1 98 ? 3.229 5.483 -6.462 1.00 97.31 98 SER A CA 1
ATOM 767 C C . SER A 1 98 ? 2.684 6.687 -5.681 1.00 97.31 98 SER A C 1
ATOM 769 O O . SER A 1 98 ? 3.368 7.203 -4.791 1.00 97.31 98 SER A O 1
ATOM 771 N N . PRO A 1 99 ? 1.426 7.096 -5.919 1.00 96.00 99 PRO A N 1
ATOM 772 C CA . PRO A 1 99 ? 0.688 7.904 -4.955 1.00 96.00 99 PRO A CA 1
ATOM 773 C C . PRO A 1 99 ? 0.664 7.250 -3.567 1.00 96.00 99 PRO A C 1
ATOM 775 O O . PRO A 1 99 ? 0.826 6.030 -3.436 1.00 96.00 99 PRO A O 1
ATOM 778 N N . GLU A 1 100 ? 0.465 8.072 -2.540 1.00 95.88 100 GLU A N 1
ATOM 779 C CA . GLU A 1 100 ? 0.330 7.616 -1.159 1.00 95.88 100 GLU A CA 1
ATOM 780 C C . GLU A 1 100 ? -1.140 7.327 -0.855 1.00 95.88 100 GLU A C 1
ATOM 782 O O . GLU A 1 100 ? -2.006 8.170 -1.077 1.00 95.88 100 GLU A O 1
ATOM 787 N N . LEU A 1 101 ? -1.414 6.134 -0.338 1.00 95.81 101 LEU A N 1
ATOM 788 C CA . LEU A 1 101 ? -2.714 5.757 0.195 1.00 95.81 101 LEU A CA 1
ATOM 789 C C . LEU A 1 101 ? -2.686 5.950 1.709 1.00 95.81 101 LEU A C 1
ATOM 791 O O . LEU A 1 101 ? -1.878 5.322 2.392 1.00 95.81 101 LEU A O 1
ATOM 795 N N . MET A 1 102 ? -3.555 6.814 2.224 1.00 96.44 102 MET A N 1
ATOM 796 C CA . MET A 1 102 ? -3.733 7.029 3.659 1.00 96.44 102 MET A CA 1
ATOM 797 C C . MET A 1 102 ? -5.107 6.527 4.084 1.00 96.44 102 MET A C 1
ATOM 799 O O . MET A 1 102 ? -6.092 6.785 3.397 1.00 96.44 102 MET A O 1
ATOM 803 N N . PHE A 1 103 ? -5.165 5.805 5.199 1.00 96.25 103 PHE A N 1
ATOM 804 C CA . PHE A 1 103 ? -6.412 5.281 5.754 1.00 96.25 103 PHE A CA 1
ATOM 805 C C . PHE A 1 103 ? -6.276 5.024 7.252 1.00 96.25 103 PHE A C 1
ATOM 807 O O . PHE A 1 103 ? -5.168 4.875 7.774 1.00 96.25 103 PHE A O 1
ATOM 814 N N . PHE A 1 104 ? -7.412 4.999 7.940 1.00 96.88 104 PHE A N 1
ATOM 815 C CA . PHE A 1 104 ? -7.500 4.707 9.366 1.00 96.88 104 PHE A CA 1
ATOM 816 C C . PHE A 1 104 ? -7.643 3.201 9.606 1.00 96.88 104 PHE A C 1
ATOM 818 O O . PHE A 1 104 ? -8.313 2.520 8.841 1.00 96.88 104 PHE A O 1
ATOM 825 N N . ILE A 1 105 ? -7.039 2.661 10.658 1.00 96.94 105 ILE A N 1
ATOM 826 C CA . ILE A 1 105 ? -7.239 1.263 11.060 1.00 96.94 105 ILE A CA 1
ATOM 827 C C . ILE A 1 105 ? -8.116 1.244 12.297 1.00 96.94 105 ILE A C 1
ATOM 829 O O . ILE A 1 105 ? -7.687 1.703 13.348 1.00 96.94 105 ILE A O 1
ATOM 833 N N . GLY A 1 106 ? -9.323 0.714 12.175 1.00 96.00 106 GLY A N 1
ATOM 834 C CA . GLY A 1 106 ? -10.337 0.728 13.222 1.00 96.00 106 GLY A CA 1
ATOM 835 C C . GLY A 1 106 ? -11.735 0.870 12.635 1.00 96.00 106 GLY A C 1
ATOM 836 O O . GLY A 1 106 ? -11.903 0.990 11.420 1.00 96.00 106 GLY A O 1
ATOM 837 N N . ASN A 1 107 ? -12.737 0.836 13.506 1.00 95.50 107 ASN A N 1
ATOM 838 C CA . ASN A 1 107 ? -14.136 0.967 13.101 1.00 95.50 107 ASN A CA 1
ATOM 839 C C . ASN A 1 107 ? -14.544 2.438 12.877 1.00 95.50 107 ASN A C 1
ATOM 841 O O . ASN A 1 107 ? -13.776 3.364 13.146 1.00 95.50 107 ASN A O 1
ATOM 845 N N . ALA A 1 108 ? -15.768 2.654 12.385 1.00 94.56 108 ALA A N 1
ATOM 846 C CA . ALA A 1 108 ? -16.296 3.992 12.102 1.00 94.56 108 ALA A CA 1
ATOM 847 C C . ALA A 1 108 ? -16.309 4.912 13.338 1.00 94.56 108 ALA A C 1
ATOM 849 O O . ALA A 1 108 ? -15.845 6.044 13.262 1.00 94.56 108 ALA A O 1
ATOM 850 N N . GLN A 1 109 ? -16.749 4.411 14.497 1.00 94.62 109 GLN A N 1
ATOM 851 C CA . GLN A 1 109 ? -16.794 5.201 15.731 1.00 94.62 109 GLN A CA 1
ATOM 852 C C . GLN A 1 109 ? -15.391 5.639 16.179 1.00 94.62 109 GLN A C 1
ATOM 854 O O . GLN A 1 109 ? -15.196 6.765 16.631 1.00 94.62 109 GLN A O 1
ATOM 859 N N . GLU A 1 110 ? -14.400 4.757 16.056 1.00 95.25 110 GLU A N 1
ATOM 860 C CA . GLU A 1 110 ? -13.006 5.075 16.369 1.00 95.25 110 GLU A CA 1
ATOM 861 C C . GLU A 1 110 ? -12.409 6.085 15.384 1.00 95.25 110 GLU A C 1
ATOM 863 O O . GLU A 1 110 ? -11.616 6.933 15.794 1.00 95.25 110 GLU A O 1
ATOM 868 N N . GLN A 1 111 ? -12.789 6.009 14.105 1.00 94.69 111 GLN A N 1
ATOM 869 C CA . GLN A 1 111 ? -12.378 6.961 13.074 1.00 94.69 111 GLN A CA 1
ATOM 870 C C . GLN A 1 111 ? -12.951 8.357 13.353 1.00 94.69 111 GLN A C 1
ATOM 872 O O . GLN A 1 111 ? -12.206 9.337 13.294 1.00 94.69 111 GLN A O 1
ATOM 877 N N . ASP A 1 112 ? -14.234 8.442 13.710 1.00 91.94 112 ASP A N 1
ATOM 878 C CA . ASP A 1 112 ? -14.902 9.699 14.060 1.00 91.94 112 ASP A CA 1
ATOM 879 C C . ASP A 1 112 ? -14.280 10.314 15.320 1.00 91.94 112 ASP A C 1
ATOM 881 O O . ASP A 1 112 ? -13.879 11.477 15.318 1.00 91.94 112 ASP A O 1
ATOM 885 N N . ALA A 1 113 ? -14.066 9.509 16.364 1.00 91.50 113 ALA A N 1
ATOM 886 C CA . ALA A 1 113 ? -13.393 9.962 17.580 1.00 91.50 113 ALA A CA 1
ATOM 887 C C . ALA A 1 113 ? -11.949 10.432 17.315 1.00 91.50 113 ALA A C 1
ATOM 889 O O . ALA A 1 113 ? -11.479 11.404 17.912 1.00 91.50 113 ALA A O 1
ATOM 890 N N . PHE A 1 114 ? -11.224 9.760 16.412 1.00 88.25 114 PHE A N 1
ATOM 891 C CA . PHE A 1 114 ? -9.887 10.184 15.999 1.00 88.25 114 PHE A CA 1
ATOM 892 C C . PHE A 1 114 ? -9.923 11.536 15.275 1.00 88.25 114 PHE A C 1
ATOM 894 O O . PHE A 1 114 ? -9.098 12.405 15.567 1.00 88.25 114 PHE A O 1
ATOM 901 N N . ALA A 1 115 ? -10.887 11.740 14.382 1.00 84.69 115 ALA A N 1
ATOM 902 C CA . ALA A 1 115 ? -11.075 13.006 13.688 1.00 84.69 115 ALA A CA 1
ATOM 903 C C . ALA A 1 115 ? -11.411 14.162 14.644 1.00 84.69 115 ALA A C 1
ATOM 905 O O . ALA A 1 115 ? -10.794 15.228 14.577 1.00 84.69 115 ALA A O 1
ATOM 906 N N . GLU A 1 116 ? -12.340 13.939 15.575 1.00 82.06 116 GLU A N 1
ATOM 907 C CA . GLU A 1 116 ? -12.754 14.929 16.576 1.00 82.06 116 GLU A CA 1
ATOM 908 C C . GLU A 1 116 ? -11.622 15.314 17.541 1.00 82.06 116 GLU A C 1
ATOM 910 O O . GLU A 1 116 ? -11.586 16.439 18.038 1.00 82.06 116 GLU A O 1
ATOM 915 N N . SER A 1 117 ? -10.649 14.420 17.763 1.00 77.00 117 SER A N 1
ATOM 916 C CA . SER A 1 117 ? -9.490 14.666 18.635 1.00 77.00 117 SER A CA 1
ATOM 917 C C . SER A 1 117 ? -8.497 15.725 18.119 1.00 77.00 117 SER A C 1
ATOM 919 O O . SER A 1 117 ? -7.496 16.003 18.781 1.00 77.00 117 SER A O 1
ATOM 921 N N . GLY A 1 118 ? -8.775 16.358 16.972 1.00 59.50 118 GLY A N 1
ATOM 922 C CA . GLY A 1 118 ? -8.037 17.529 16.490 1.00 59.50 118 GLY A CA 1
ATOM 923 C C . GLY A 1 118 ? -6.942 17.226 15.467 1.00 59.50 118 GLY A C 1
ATOM 924 O O . GLY A 1 118 ? -6.035 18.037 15.272 1.00 59.50 118 GLY A O 1
ATOM 925 N N . TRP A 1 119 ? -7.004 16.083 14.778 1.00 50.91 119 TRP A N 1
ATOM 926 C CA . TRP A 1 119 ? -6.166 15.857 13.599 1.00 50.91 119 TRP A CA 1
ATOM 927 C C . TRP A 1 119 ? -6.723 16.643 12.400 1.00 50.91 119 TRP A C 1
ATOM 929 O O . TRP A 1 119 ? -7.636 16.202 11.714 1.00 50.91 119 TRP A O 1
ATOM 939 N N . HIS A 1 120 ? -6.143 17.809 12.105 1.00 47.53 120 HIS A N 1
ATOM 940 C CA . HIS A 1 120 ? -6.461 18.624 10.921 1.00 47.53 120 HIS A CA 1
ATOM 941 C C . HIS A 1 120 ? -5.871 18.039 9.612 1.00 47.53 120 HIS A 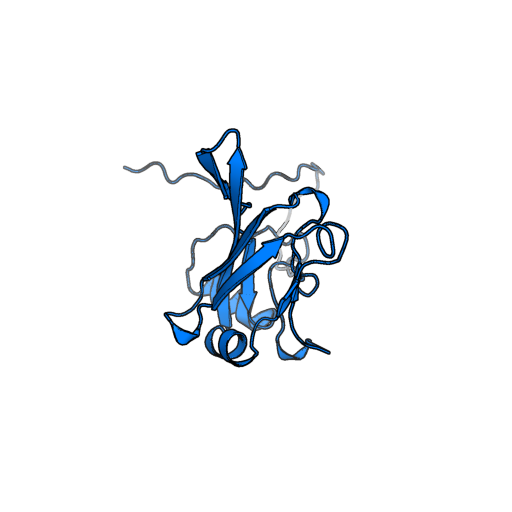C 1
ATOM 943 O O . HIS A 1 120 ? -5.185 18.735 8.864 1.00 47.53 120 HIS A O 1
ATOM 949 N N . GLY A 1 121 ? -6.080 16.748 9.335 1.00 45.12 121 GLY A N 1
ATOM 950 C CA . GLY A 1 121 ? -5.690 16.096 8.076 1.00 45.12 121 GLY A CA 1
ATOM 951 C C . GLY A 1 121 ? -6.907 15.891 7.175 1.00 45.12 121 GLY A C 1
ATOM 952 O O . GLY A 1 121 ? -7.907 15.376 7.661 1.00 45.12 121 GLY A O 1
ATOM 953 N N . CYS A 1 122 ? -6.841 16.321 5.900 1.00 41.66 122 CYS A N 1
ATOM 954 C CA . CYS A 1 122 ? -7.985 16.409 4.971 1.00 41.66 122 CYS A CA 1
ATOM 955 C C . CYS A 1 122 ? -8.922 15.180 5.078 1.00 41.66 122 CYS A C 1
ATOM 957 O O . CYS A 1 122 ? -8.559 14.065 4.703 1.00 41.66 122 CYS A O 1
ATOM 959 N N . HIS A 1 123 ? -10.140 15.412 5.575 1.00 46.09 123 HIS A N 1
ATOM 960 C CA . HIS A 1 123 ? -11.231 14.446 5.538 1.00 46.09 123 HIS A CA 1
ATOM 961 C C . HIS A 1 123 ? -11.686 14.257 4.084 1.00 46.09 123 HIS A C 1
ATOM 963 O O . HIS A 1 123 ? -12.015 15.254 3.431 1.00 46.09 123 HIS A O 1
ATOM 969 N N . PRO A 1 124 ? -11.783 13.025 3.555 1.00 41.62 124 PRO A N 1
ATOM 970 C CA . PRO A 1 124 ? -12.663 12.783 2.425 1.00 41.62 124 PRO A CA 1
AT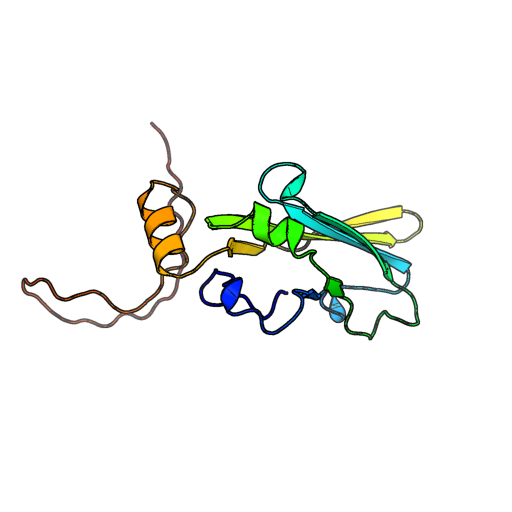OM 971 C C . PRO A 1 124 ? -14.091 13.028 2.918 1.00 41.62 124 PRO A C 1
ATOM 973 O O . PRO A 1 124 ? -14.557 12.383 3.853 1.00 41.62 124 PRO A O 1
ATOM 976 N N . SER A 1 125 ? -14.755 14.024 2.341 1.00 40.38 125 SER A N 1
ATOM 977 C CA . SER A 1 125 ? -16.128 14.392 2.672 1.00 40.38 125 SER A CA 1
ATOM 978 C C . SER A 1 125 ? -17.028 13.165 2.513 1.00 40.38 125 SER A C 1
ATOM 980 O O . SER A 1 125 ? -17.318 12.751 1.391 1.00 40.38 125 SER A O 1
ATOM 982 N N . VAL A 1 126 ? -17.469 12.567 3.620 1.00 39.91 126 VAL A N 1
ATOM 983 C CA . VAL A 1 126 ? -18.572 11.606 3.589 1.00 39.91 126 VAL A CA 1
ATOM 984 C C . VAL A 1 126 ? -19.833 12.430 3.365 1.00 39.91 126 VAL A C 1
ATOM 986 O O . VAL A 1 126 ? -20.384 13.035 4.279 1.00 39.91 126 VAL A O 1
ATOM 989 N N . THR A 1 127 ? -20.253 12.542 2.109 1.00 47.28 127 THR A N 1
ATOM 990 C CA . THR A 1 127 ? -21.568 13.082 1.769 1.00 47.28 127 THR A CA 1
ATOM 991 C C . THR A 1 127 ? -22.650 12.131 2.279 1.00 47.28 127 THR A C 1
ATOM 993 O O . THR A 1 127 ? -22.714 10.990 1.827 1.00 47.28 127 THR A O 1
ATOM 996 N N . GLY A 1 128 ? -23.515 12.636 3.165 1.00 43.03 128 GLY A N 1
ATOM 997 C CA . GLY A 1 128 ? -24.706 11.962 3.697 1.00 43.03 128 GLY A CA 1
ATOM 998 C C . GLY A 1 128 ? -24.389 11.220 4.995 1.00 43.03 128 GLY A C 1
ATOM 999 O O . GLY A 1 128 ? -23.779 10.163 4.978 1.00 43.03 128 GLY A O 1
ATOM 1000 N N . THR A 1 129 ? -24.783 11.685 6.176 1.00 38.81 129 THR A N 1
ATOM 1001 C CA . THR A 1 129 ? -26.170 11.949 6.576 1.00 38.81 129 THR A CA 1
ATOM 1002 C C . THR A 1 129 ? -26.121 12.832 7.827 1.00 38.81 129 THR A C 1
ATOM 1004 O O . THR A 1 129 ? -25.739 12.358 8.893 1.00 38.81 129 THR A O 1
ATOM 1007 N N . GLU A 1 130 ? -26.453 14.119 7.707 1.00 34.28 130 GLU A N 1
ATOM 1008 C CA . GLU A 1 130 ? -26.547 15.007 8.870 1.00 34.28 130 GLU A CA 1
ATOM 1009 C C . GLU A 1 130 ? -27.841 14.733 9.643 1.00 34.28 130 GLU A C 1
ATOM 1011 O O . GLU A 1 130 ? -28.946 14.734 9.092 1.00 34.28 130 GLU A O 1
ATOM 1016 N N . TRP A 1 131 ? -27.672 14.494 10.941 1.00 32.97 131 TRP A N 1
ATOM 1017 C CA . TRP A 1 131 ? -28.733 14.464 11.932 1.00 32.97 131 TRP A CA 1
ATOM 1018 C C . TRP A 1 131 ? -29.446 15.820 11.973 1.00 32.97 131 TRP A C 1
ATOM 1020 O O . TRP A 1 131 ? -28.828 16.869 12.132 1.00 32.97 131 TRP A O 1
ATOM 1030 N N . LEU A 1 132 ? -30.771 15.786 11.835 1.00 33.50 132 LEU A N 1
ATOM 1031 C CA . LEU A 1 132 ? -31.644 16.951 11.920 1.00 33.50 132 LEU A CA 1
ATOM 1032 C C . LEU A 1 132 ? -31.615 17.551 13.337 1.00 33.50 132 LEU A C 1
ATOM 1034 O O . LEU A 1 132 ? -32.211 16.996 14.258 1.00 33.50 132 LEU A O 1
ATOM 1038 N N . ALA A 1 133 ? -31.025 18.737 13.480 1.00 31.75 133 ALA A N 1
ATOM 1039 C CA . ALA A 1 133 ? -31.416 19.724 14.483 1.00 31.75 133 ALA A CA 1
ATOM 1040 C C . ALA A 1 133 ? -31.781 21.022 13.745 1.00 31.75 133 ALA A C 1
ATOM 1042 O O . ALA A 1 133 ? -31.076 21.461 12.840 1.00 31.75 133 ALA A O 1
ATOM 1043 N N . GLY A 1 134 ? -32.960 21.562 14.049 1.00 31.69 134 GLY A N 1
ATOM 1044 C CA . GLY A 1 134 ? -33.658 22.520 13.197 1.00 31.69 134 GLY A CA 1
ATOM 1045 C C . GLY A 1 134 ? -33.047 23.920 13.142 1.00 31.69 134 GLY A C 1
ATOM 1046 O O . GLY A 1 134 ? -32.520 24.412 14.129 1.00 31.69 134 GLY A O 1
ATOM 1047 N N . HIS A 1 135 ? -33.185 24.572 11.985 1.00 30.81 135 HIS A N 1
ATOM 1048 C CA . HIS A 1 135 ? -33.919 25.830 11.777 1.00 30.81 135 HIS A CA 1
ATOM 1049 C C . HIS A 1 135 ? -33.801 26.247 10.288 1.00 30.81 135 HIS A C 1
ATOM 1051 O O . HIS A 1 135 ? -32.714 26.485 9.785 1.00 30.81 135 HIS A O 1
ATOM 1057 N N . HIS A 1 136 ? -34.946 26.282 9.592 1.00 30.30 136 HIS A N 1
ATOM 1058 C CA . HIS A 1 136 ? -35.303 27.104 8.416 1.00 30.30 136 HIS A CA 1
ATOM 1059 C C . HIS A 1 136 ? -34.181 27.695 7.511 1.00 30.30 136 HIS A C 1
ATOM 1061 O O . HIS A 1 136 ? -33.609 28.723 7.853 1.00 30.30 136 HIS A O 1
ATOM 1067 N N . LEU A 1 137 ? -34.000 27.179 6.279 1.00 29.31 137 LEU A N 1
ATOM 1068 C CA . LEU A 1 137 ? -34.548 27.723 5.008 1.00 29.31 137 LEU A CA 1
ATOM 1069 C C . LEU A 1 137 ? -33.803 27.226 3.745 1.00 29.31 137 LEU A C 1
ATOM 1071 O O . LEU A 1 137 ? -32.593 27.344 3.619 1.00 29.31 137 LEU A O 1
ATOM 1075 N N . ASP A 1 138 ? -34.632 26.788 2.795 1.00 28.73 138 ASP A N 1
ATOM 1076 C CA . ASP A 1 138 ? -34.512 26.788 1.328 1.00 28.73 138 ASP A CA 1
ATOM 1077 C C . ASP A 1 138 ? -33.508 25.877 0.584 1.00 28.73 138 ASP A C 1
ATOM 1079 O O . ASP A 1 138 ? -32.297 25.873 0.781 1.00 28.73 138 ASP A O 1
ATOM 1083 N N . ARG A 1 139 ? -34.067 25.116 -0.367 1.00 34.16 139 ARG A N 1
ATOM 1084 C CA . ARG A 1 139 ? -33.366 24.206 -1.278 1.00 34.16 139 ARG A CA 1
ATOM 1085 C C . ARG A 1 139 ? -32.911 24.977 -2.515 1.00 34.16 139 ARG A C 1
ATOM 1087 O O . ARG A 1 139 ? -33.760 25.467 -3.254 1.00 34.16 139 ARG A O 1
ATOM 1094 N N . ARG A 1 140 ? -31.630 24.883 -2.884 1.00 28.47 140 ARG A N 1
ATOM 1095 C CA . ARG A 1 140 ? -31.228 24.794 -4.301 1.00 28.47 140 ARG A CA 1
ATOM 1096 C C . ARG A 1 140 ? -30.053 23.839 -4.478 1.00 28.47 140 ARG A C 1
ATOM 1098 O O . ARG A 1 140 ? -29.030 23.950 -3.818 1.00 28.47 140 ARG A O 1
ATOM 1105 N N . PHE A 1 141 ? -30.253 22.898 -5.394 1.00 36.75 141 PHE A N 1
ATOM 1106 C CA . PHE A 1 141 ? -29.268 21.941 -5.874 1.00 36.75 141 PHE A CA 1
ATOM 1107 C C . PHE A 1 141 ? -28.081 22.639 -6.549 1.00 36.75 141 PHE A C 1
ATOM 1109 O O . PHE A 1 141 ? -28.266 23.567 -7.334 1.00 36.75 141 PHE A O 1
ATOM 1116 N N . GLY A 1 142 ? -26.883 22.108 -6.310 1.00 28.48 142 GLY A N 1
ATOM 1117 C CA . GLY A 1 142 ? -25.657 22.436 -7.030 1.00 28.48 142 GLY A CA 1
ATOM 1118 C C . GLY A 1 142 ? -24.636 21.324 -6.822 1.00 28.48 142 GLY A C 1
ATOM 1119 O O . GLY A 1 142 ? -23.912 21.313 -5.836 1.00 28.48 142 GLY A O 1
ATOM 1120 N N . ASN A 1 143 ? -24.641 20.349 -7.727 1.00 44.19 143 ASN A N 1
ATOM 1121 C CA . ASN A 1 143 ? -23.690 19.246 -7.780 1.00 44.19 143 ASN A CA 1
ATOM 1122 C C . ASN A 1 143 ? -22.303 19.780 -8.182 1.00 44.19 143 ASN A C 1
ATOM 1124 O O . ASN A 1 143 ? -22.164 20.307 -9.284 1.00 44.19 143 ASN A O 1
ATOM 1128 N N . ALA A 1 144 ? -21.296 19.638 -7.319 1.00 32.97 144 ALA A N 1
ATOM 1129 C CA . ALA A 1 144 ? -19.884 19.714 -7.695 1.00 32.97 144 ALA A CA 1
ATOM 1130 C C . ALA A 1 144 ? -19.028 19.049 -6.608 1.00 32.97 144 ALA A C 1
ATOM 1132 O O . ALA A 1 144 ? -18.735 19.641 -5.570 1.00 32.97 144 ALA A O 1
ATOM 1133 N N . GLY A 1 145 ? -18.623 17.804 -6.857 1.00 41.97 145 GLY A N 1
ATOM 1134 C CA . GLY A 1 145 ? -17.549 17.170 -6.107 1.00 41.97 145 GLY A CA 1
ATOM 1135 C C . GLY A 1 145 ? -16.234 17.884 -6.404 1.00 41.97 145 GLY A C 1
ATOM 1136 O O . GLY A 1 145 ? -15.710 17.771 -7.507 1.00 41.97 145 GLY A O 1
ATOM 1137 N N . SER A 1 146 ? -15.717 18.603 -5.412 1.00 33.69 146 SER A N 1
ATOM 1138 C CA . SER A 1 146 ? -14.347 19.108 -5.389 1.00 33.69 146 SER A CA 1
ATOM 1139 C C . SER A 1 146 ? -13.854 19.078 -3.949 1.00 33.69 146 SER A C 1
ATOM 1141 O O . SER A 1 146 ? -14.332 19.835 -3.107 1.00 33.69 146 SER A O 1
ATOM 1143 N N . ALA A 1 147 ? -12.891 18.200 -3.664 1.00 35.38 147 ALA A N 1
ATOM 1144 C CA . ALA A 1 147 ? -12.122 18.258 -2.430 1.00 35.38 147 ALA A CA 1
ATOM 1145 C C . ALA A 1 147 ? -11.303 19.558 -2.441 1.00 35.38 147 ALA A C 1
ATOM 1147 O O . ALA A 1 147 ? -10.365 19.703 -3.224 1.00 35.38 147 ALA A O 1
ATOM 1148 N N . PHE A 1 148 ? -11.689 20.524 -1.611 1.00 32.34 148 PHE A N 1
ATOM 1149 C CA . PHE A 1 148 ? -11.012 21.811 -1.488 1.00 32.34 148 PHE A CA 1
ATOM 1150 C C . PHE A 1 148 ? -10.205 21.806 -0.181 1.00 32.34 148 PHE A C 1
ATOM 1152 O O . PHE A 1 148 ? -10.752 22.053 0.890 1.00 32.34 148 PHE A O 1
ATOM 1159 N N . CYS A 1 149 ? -8.906 21.489 -0.238 1.00 32.28 149 CYS A N 1
ATOM 1160 C CA . CYS A 1 149 ? -8.013 21.725 0.902 1.00 32.28 149 CYS A CA 1
ATOM 1161 C C . CYS A 1 149 ? -7.647 23.231 0.889 1.00 32.28 149 CYS A C 1
ATOM 1163 O O . CYS A 1 149 ? -6.945 23.704 -0.008 1.00 32.28 149 CYS A O 1
ATOM 1165 N N . LEU A 1 150 ? -8.144 24.004 1.863 1.00 34.31 150 LEU A N 1
ATOM 1166 C CA . LEU A 1 150 ? -7.722 25.391 2.092 1.00 34.31 150 LEU A CA 1
ATOM 1167 C C . LEU A 1 150 ? -6.276 25.393 2.612 1.00 34.31 150 LEU A C 1
ATOM 1169 O O . LEU A 1 150 ? -5.988 24.839 3.671 1.00 34.31 150 LEU A O 1
ATOM 1173 N N . HIS A 1 151 ? -5.362 26.024 1.873 1.00 33.00 151 HIS A N 1
ATOM 1174 C CA . HIS A 1 151 ? -4.047 26.381 2.403 1.00 33.00 151 HIS A CA 1
ATOM 1175 C C . HIS A 1 151 ? -4.223 27.488 3.446 1.00 33.00 151 HIS A C 1
ATOM 1177 O O . HIS A 1 151 ? -4.719 28.569 3.124 1.00 33.00 151 HIS A O 1
ATOM 1183 N N . ALA A 1 152 ? -3.777 27.239 4.677 1.00 38.38 152 ALA A N 1
ATOM 1184 C CA . ALA A 1 152 ? -3.590 28.288 5.669 1.00 38.38 152 ALA A CA 1
ATOM 1185 C C . ALA A 1 152 ? -2.462 29.222 5.195 1.00 38.38 152 ALA A C 1
ATOM 1187 O O . ALA A 1 152 ? -1.276 28.938 5.360 1.00 38.38 152 ALA A O 1
ATOM 1188 N N . GLY A 1 153 ? -2.839 30.327 4.553 1.00 32.38 153 GLY A N 1
ATOM 1189 C CA . GLY A 1 153 ? -1.966 31.476 4.363 1.00 32.38 153 GLY A CA 1
ATOM 1190 C C . GLY A 1 153 ? -1.821 32.194 5.697 1.00 32.38 153 GLY A C 1
ATOM 1191 O O . GLY A 1 153 ? -2.792 32.738 6.215 1.00 32.38 153 GLY A O 1
ATOM 1192 N N . GLY A 1 154 ? -0.620 32.155 6.268 1.00 36.16 154 GLY A N 1
ATOM 1193 C CA . GLY A 1 154 ? -0.314 32.857 7.505 1.00 36.16 154 GLY A CA 1
ATOM 1194 C C . GLY A 1 154 ? -0.325 34.377 7.341 1.00 36.16 154 GLY A C 1
ATOM 1195 O O . GLY A 1 154 ? 0.183 34.914 6.351 1.00 36.16 154 GLY A O 1
ATOM 1196 N N . ARG A 1 155 ? -0.834 35.056 8.367 1.00 36.59 155 ARG A N 1
ATOM 1197 C CA . ARG A 1 155 ? -0.088 36.047 9.148 1.00 36.59 155 ARG A CA 1
ATOM 1198 C C . ARG A 1 155 ? -0.802 36.325 10.462 1.00 36.59 155 ARG A C 1
ATOM 1200 O O . ARG A 1 155 ? -2.046 36.408 10.432 1.00 36.59 155 ARG A O 1
#